Protein AF-A0A7X7MZB3-F1 (afdb_monomer_lite)

pLDDT: mean 95.63, std 2.32, range [85.44, 98.31]

Radius of gyration: 17.2 Å; chains: 1; bounding box: 35×33×43 Å

Foldseek 3Di:
DDQQQPDPFDQDPPRDTDHRRSGDDDDDDFDPPQCPDVVGDHPDDDPPDDDDDDDDDDDD

Secondary structure (DSSP, 8-state):
-B--TTPPPEE-GGG-EE-TTS--B----SPTTTTT-TTSPP----TTPPP---------

Structure (mmCIF, N/CA/C/O backbone):
data_AF-A0A7X7MZB3-F1
#
_entry.id   AF-A0A7X7MZB3-F1
#
loop_
_atom_site.group_PDB
_atom_site.id
_atom_site.type_symbol
_atom_site.label_atom_id
_atom_site.label_alt_id
_atom_site.label_comp_id
_atom_site.label_asym_id
_atom_site.label_entity_id
_atom_site.label_seq_id
_atom_site.pdbx_PDB_ins_code
_atom_site.Cartn_x
_atom_site.Cartn_y
_atom_site.Cartn_z
_atom_site.occupancy
_atom_site.B_iso_or_equiv
_atom_site.auth_seq_id
_atom_site.auth_comp_id
_atom_site.auth_asym_id
_atom_site.auth_atom_id
_atom_site.pdbx_PDB_model_num
ATOM 1 N N . PHE A 1 1 ? -6.956 1.386 -6.089 1.00 85.44 1 PHE A N 1
ATOM 2 C CA . PHE A 1 1 ? -5.683 0.881 -6.639 1.00 85.44 1 PHE A CA 1
ATOM 3 C C . PHE A 1 1 ? -5.071 1.976 -7.496 1.00 85.44 1 PHE A C 1
ATOM 5 O O . PHE A 1 1 ? -5.825 2.797 -8.015 1.00 85.44 1 PHE A O 1
ATOM 12 N N . TYR A 1 2 ? -3.750 2.011 -7.651 1.00 93.75 2 TYR A N 1
ATOM 13 C CA . TYR A 1 2 ? -3.103 2.915 -8.604 1.00 93.75 2 TYR A CA 1
ATOM 14 C C . TYR A 1 2 ? -2.262 2.114 -9.597 1.00 93.75 2 TYR A C 1
ATOM 16 O O . TYR A 1 2 ? -1.717 1.067 -9.261 1.00 93.75 2 TYR A O 1
ATOM 24 N N . ALA A 1 3 ? -2.197 2.587 -10.838 1.00 95.12 3 ALA A N 1
ATOM 25 C CA . ALA A 1 3 ? -1.553 1.892 -11.951 1.00 95.12 3 ALA A CA 1
ATOM 26 C C . ALA A 1 3 ? -0.288 2.630 -12.411 1.00 95.12 3 ALA A C 1
ATOM 28 O O . ALA A 1 3 ? -0.156 2.951 -13.582 1.00 95.12 3 ALA A O 1
ATOM 29 N N . GLY A 1 4 ? 0.591 3.017 -11.479 1.00 93.25 4 GLY A N 1
ATOM 30 C CA . GLY A 1 4 ? 1.883 3.639 -11.810 1.00 93.25 4 GLY A CA 1
ATOM 31 C C . GLY A 1 4 ? 1.809 4.889 -12.703 1.00 93.25 4 GLY A C 1
ATOM 32 O O . G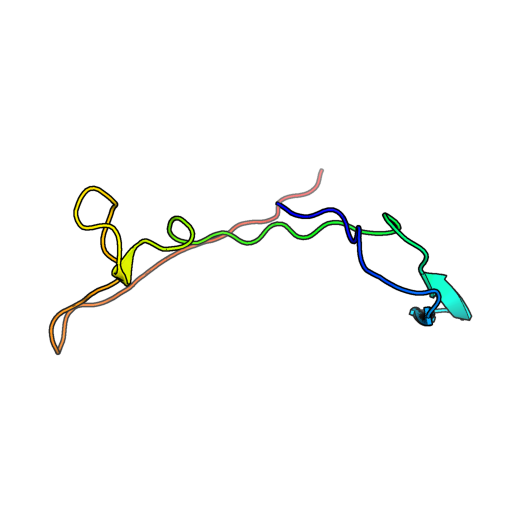LY A 1 4 ? 2.679 5.083 -13.545 1.00 93.25 4 GLY A O 1
ATOM 33 N N . ASN A 1 5 ? 0.766 5.718 -12.568 1.00 92.25 5 ASN A N 1
ATOM 34 C CA . ASN A 1 5 ? 0.520 6.848 -13.479 1.00 92.25 5 ASN A CA 1
ATOM 35 C C . ASN A 1 5 ? 1.604 7.939 -13.432 1.00 92.25 5 ASN A C 1
ATOM 37 O O . ASN A 1 5 ? 1.776 8.653 -14.412 1.00 92.25 5 ASN A O 1
ATOM 41 N N . CYS A 1 6 ? 2.308 8.072 -12.307 1.00 92.50 6 CYS A N 1
ATOM 42 C CA . CYS A 1 6 ? 3.314 9.114 -12.082 1.00 92.50 6 CYS A CA 1
ATOM 43 C C . CYS A 1 6 ? 4.746 8.556 -12.042 1.00 92.50 6 CYS A C 1
ATOM 45 O O . CYS A 1 6 ? 5.641 9.214 -11.520 1.00 92.50 6 CYS A O 1
ATOM 47 N N . ILE A 1 7 ? 4.958 7.329 -12.530 1.00 91.12 7 ILE A N 1
ATOM 48 C CA . ILE A 1 7 ? 6.294 6.734 -12.616 1.00 91.12 7 ILE A CA 1
ATOM 49 C C . ILE A 1 7 ? 6.990 7.294 -13.857 1.00 91.12 7 ILE A C 1
ATOM 51 O O . ILE A 1 7 ? 6.459 7.201 -14.964 1.00 91.12 7 ILE A O 1
ATOM 55 N N . SER A 1 8 ? 8.174 7.868 -13.659 1.00 94.25 8 SER A N 1
ATOM 56 C CA . SER A 1 8 ? 9.104 8.198 -14.736 1.00 94.25 8 SER A CA 1
ATOM 57 C C . SER A 1 8 ? 9.895 6.967 -15.158 1.00 94.25 8 SER A C 1
ATOM 59 O O . SER A 1 8 ? 10.166 6.090 -14.332 1.00 94.25 8 SER A O 1
ATOM 61 N N . ASP A 1 9 ? 10.328 6.952 -16.415 1.00 96.88 9 ASP A N 1
ATOM 62 C CA . ASP A 1 9 ? 11.149 5.881 -16.973 1.00 96.88 9 ASP A CA 1
ATOM 63 C C . ASP A 1 9 ? 12.319 5.538 -16.049 1.00 96.88 9 ASP A C 1
ATOM 65 O O . ASP A 1 9 ? 13.177 6.368 -15.744 1.00 96.88 9 ASP A O 1
ATOM 69 N N . THR A 1 10 ? 12.314 4.298 -15.566 1.00 96.19 10 THR A N 1
ATOM 70 C CA . THR A 1 10 ? 13.296 3.793 -14.604 1.00 96.19 10 THR A CA 1
ATOM 71 C C . THR A 1 10 ? 13.737 2.400 -15.025 1.00 96.19 10 THR A C 1
ATOM 73 O O . THR A 1 10 ? 12.902 1.550 -15.331 1.00 96.19 10 THR A O 1
ATOM 76 N N . VAL A 1 11 ? 15.047 2.137 -15.029 1.00 98.00 11 VAL A N 1
ATOM 77 C CA . VAL A 1 11 ? 15.571 0.793 -15.311 1.00 98.00 11 VAL A CA 1
ATOM 78 C C . VAL A 1 11 ? 15.282 -0.122 -14.121 1.00 98.00 11 VAL A C 1
ATOM 80 O O . VAL A 1 11 ? 15.734 0.119 -13.003 1.00 98.00 11 VAL A O 1
ATOM 83 N N . GLY A 1 12 ? 14.503 -1.167 -14.373 1.00 96.06 12 GLY A N 1
ATOM 84 C CA . GLY A 1 12 ? 14.027 -2.133 -13.398 1.00 96.06 12 GLY A CA 1
ATOM 85 C C . GLY A 1 12 ? 14.726 -3.492 -13.464 1.00 96.06 12 GLY A C 1
ATOM 86 O O . GLY A 1 12 ? 15.832 -3.653 -13.986 1.00 96.06 12 GLY A O 1
ATOM 87 N N . LYS A 1 13 ? 14.063 -4.513 -12.907 1.00 97.44 13 LYS A N 1
ATOM 88 C CA . LYS A 1 13 ? 14.580 -5.890 -12.861 1.00 97.44 13 LYS A CA 1
ATOM 89 C C . LYS A 1 13 ? 14.788 -6.438 -14.275 1.00 97.44 13 LYS A C 1
ATOM 91 O O . LYS A 1 13 ? 13.957 -6.233 -15.154 1.00 97.44 13 LYS A O 1
ATOM 96 N N . GLY A 1 14 ? 15.894 -7.157 -14.473 1.00 97.69 14 GLY A N 1
ATOM 97 C CA . GLY A 1 14 ? 16.255 -7.726 -15.775 1.00 97.69 14 GLY A CA 1
ATOM 98 C C . GLY A 1 14 ? 16.634 -6.686 -16.834 1.00 97.69 14 GLY A C 1
ATOM 99 O O . GLY A 1 14 ? 16.636 -7.016 -18.013 1.00 97.69 14 GLY A O 1
ATOM 100 N N . GLY A 1 15 ? 16.919 -5.437 -16.439 1.00 97.44 15 GLY A N 1
ATOM 101 C CA . GLY A 1 15 ? 17.250 -4.355 -17.371 1.00 97.44 15 GLY A CA 1
ATOM 102 C C . GLY A 1 15 ? 16.043 -3.778 -18.118 1.00 97.44 15 GLY A C 1
ATOM 103 O O . GLY A 1 15 ? 16.225 -2.994 -19.044 1.00 97.44 15 GLY A O 1
ATOM 104 N N . VAL A 1 16 ? 14.816 -4.148 -17.734 1.00 97.56 16 VAL A N 1
ATOM 105 C CA . VAL A 1 16 ? 13.584 -3.648 -18.359 1.00 97.56 16 VAL A CA 1
ATOM 106 C C . VAL A 1 16 ? 13.293 -2.231 -17.878 1.00 97.56 16 VAL A C 1
ATOM 108 O O . VAL A 1 16 ? 13.236 -1.993 -16.675 1.00 97.56 16 VAL A O 1
ATOM 111 N N . THR A 1 17 ? 13.041 -1.301 -18.796 1.00 97.44 17 THR A N 1
ATOM 112 C CA . THR A 1 17 ? 12.536 0.033 -18.449 1.00 97.44 17 THR A CA 1
ATOM 113 C C . THR A 1 17 ? 11.074 -0.052 -18.008 1.00 97.44 17 THR A C 1
ATOM 11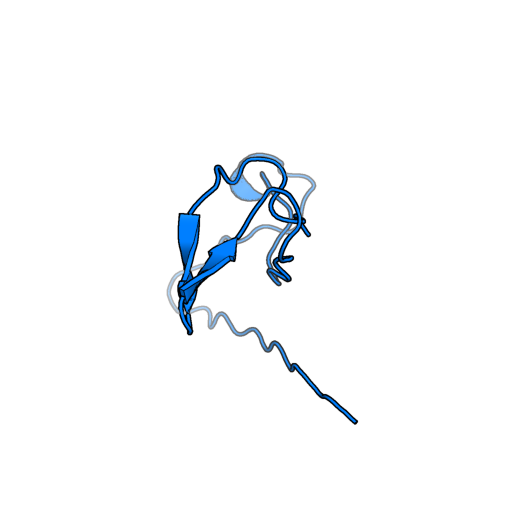5 O O . THR A 1 17 ? 10.216 -0.500 -18.767 1.00 97.44 17 THR A O 1
ATOM 118 N N . TYR A 1 18 ? 10.777 0.388 -16.787 1.00 96.62 18 TYR A N 1
ATOM 119 C CA . TYR A 1 18 ? 9.415 0.595 -16.300 1.00 96.62 18 TYR A CA 1
ATOM 120 C C . TYR A 1 18 ? 8.968 2.009 -16.662 1.00 96.62 18 TYR A C 1
ATOM 122 O O . TYR A 1 18 ? 9.540 2.979 -16.167 1.00 96.62 18 TYR A O 1
ATOM 130 N N . SER A 1 19 ? 7.952 2.112 -17.513 1.00 95.50 19 SER A N 1
ATOM 131 C CA . SER A 1 19 ? 7.305 3.365 -17.897 1.00 95.50 19 SER A CA 1
ATOM 132 C C . SER A 1 19 ? 6.005 3.566 -17.110 1.00 95.50 19 SER A C 1
ATOM 134 O O . SER A 1 19 ? 5.580 2.710 -16.321 1.00 95.50 19 SER A O 1
ATOM 136 N N . ALA A 1 20 ? 5.316 4.682 -17.355 1.00 95.75 20 ALA A N 1
ATOM 137 C CA . ALA A 1 20 ? 3.971 4.890 -16.828 1.00 95.75 20 ALA A CA 1
ATOM 138 C C . ALA A 1 20 ? 3.077 3.669 -17.124 1.00 95.75 20 ALA A C 1
ATOM 140 O O . ALA A 1 20 ? 3.044 3.164 -18.249 1.00 95.75 20 ALA A O 1
ATOM 141 N N . ARG A 1 21 ? 2.347 3.202 -16.103 1.00 93.81 21 ARG A N 1
ATOM 142 C CA . ARG A 1 21 ? 1.438 2.039 -16.180 1.00 93.81 21 ARG A CA 1
ATOM 143 C C . ARG A 1 21 ? 2.086 0.678 -16.455 1.00 93.81 21 ARG A C 1
ATOM 145 O O . ARG A 1 21 ? 1.364 -0.280 -16.715 1.00 93.81 21 ARG A O 1
ATOM 152 N N . SER A 1 22 ? 3.404 0.535 -16.300 1.00 94.88 22 SER A N 1
ATOM 153 C CA . SER A 1 22 ? 4.080 -0.778 -16.347 1.00 94.88 22 SER A CA 1
ATOM 154 C C . SER A 1 22 ? 3.798 -1.680 -15.135 1.00 94.88 22 SER A C 1
ATOM 156 O O . SER A 1 22 ? 4.294 -2.801 -15.069 1.00 94.88 22 SER A O 1
ATOM 158 N N . GLY A 1 23 ? 3.006 -1.213 -14.171 1.00 93.75 23 GLY A N 1
ATOM 159 C CA . GLY A 1 23 ? 2.585 -1.985 -13.011 1.00 93.75 23 GLY A CA 1
ATOM 160 C C . GLY A 1 23 ? 1.376 -1.361 -12.327 1.00 93.75 23 GLY A C 1
ATOM 161 O O . GLY A 1 23 ? 0.965 -0.239 -12.634 1.00 93.75 23 GLY A O 1
ATOM 162 N N . PHE A 1 24 ? 0.806 -2.100 -11.382 1.00 96.12 24 PHE A N 1
ATOM 163 C CA . PHE A 1 24 ? -0.296 -1.645 -10.548 1.00 96.12 24 PHE A CA 1
ATOM 164 C C . PHE A 1 24 ? -0.108 -2.115 -9.108 1.00 96.12 24 PHE A C 1
ATOM 166 O O . PHE A 1 24 ? 0.490 -3.160 -8.853 1.00 96.12 24 PHE A O 1
ATOM 173 N N . CYS A 1 25 ? -0.635 -1.335 -8.171 1.00 96.50 25 CYS A N 1
ATOM 174 C CA . CYS A 1 25 ? -0.557 -1.605 -6.744 1.00 96.50 25 CYS A CA 1
ATOM 175 C C . CYS A 1 25 ? -1.944 -1.921 -6.194 1.00 96.50 25 CYS A C 1
ATOM 177 O O . CYS A 1 25 ? -2.892 -1.142 -6.343 1.00 96.50 25 CYS A O 1
ATOM 179 N N . LEU A 1 26 ? -2.050 -3.086 -5.558 1.00 97.38 26 LEU A N 1
ATOM 180 C CA . LEU A 1 26 ? -3.222 -3.526 -4.814 1.00 97.38 26 LEU A CA 1
ATOM 181 C C . LEU A 1 26 ? -2.907 -3.380 -3.323 1.00 97.38 26 LEU A C 1
ATOM 183 O O . LEU A 1 26 ? -2.274 -4.229 -2.713 1.00 97.38 26 LEU A O 1
ATOM 187 N N . GLU A 1 27 ? -3.304 -2.258 -2.738 1.00 97.19 27 GLU A N 1
ATOM 188 C CA . GLU A 1 27 ? -3.065 -1.961 -1.325 1.00 97.19 27 GLU A CA 1
ATOM 189 C C . GLU A 1 27 ? -4.369 -2.151 -0.558 1.00 97.19 27 GLU A C 1
ATOM 191 O O . GLU A 1 27 ? -5.293 -1.346 -0.659 1.00 97.19 27 GLU A O 1
ATOM 196 N N . THR A 1 28 ? -4.478 -3.255 0.174 1.00 97.50 28 THR A N 1
ATOM 197 C CA . THR A 1 28 ? -5.597 -3.497 1.090 1.00 97.50 28 THR A CA 1
ATOM 198 C C . THR A 1 28 ? -5.438 -2.624 2.326 1.00 97.50 28 THR A C 1
ATOM 200 O O . THR A 1 28 ? -4.475 -2.788 3.075 1.00 97.50 28 THR A O 1
ATOM 203 N N . GLN A 1 29 ? -6.378 -1.710 2.542 1.00 96.50 29 GLN A N 1
ATOM 204 C CA . GLN A 1 29 ? -6.317 -0.726 3.619 1.00 96.50 29 GLN A CA 1
ATOM 205 C C . GLN A 1 29 ? -7.710 -0.185 3.965 1.00 96.50 29 GLN A C 1
ATOM 207 O O . GLN A 1 29 ? -8.688 -0.457 3.266 1.00 96.50 29 GLN A O 1
ATOM 212 N N . TYR A 1 30 ? -7.773 0.624 5.025 1.00 96.94 30 TYR A N 1
ATOM 213 C CA . TYR A 1 30 ? -8.886 1.542 5.270 1.00 96.94 30 TYR A CA 1
ATOM 214 C C . TYR A 1 30 ? -9.019 2.565 4.140 1.00 96.94 30 TYR A C 1
ATOM 216 O O . TYR A 1 30 ? -8.124 2.734 3.309 1.00 96.94 30 TYR A O 1
ATOM 224 N N . TYR A 1 31 ? -10.138 3.284 4.112 1.00 97.25 31 TYR A N 1
ATOM 225 C CA . TYR A 1 31 ? -10.315 4.346 3.135 1.00 97.25 31 TYR A CA 1
ATOM 226 C C . TYR A 1 31 ? -9.235 5.426 3.303 1.00 97.25 31 TYR A C 1
ATOM 228 O O . TYR A 1 31 ? -8.856 5.769 4.430 1.00 97.25 31 TYR A O 1
ATOM 236 N N . PRO A 1 32 ? -8.730 5.995 2.192 1.00 97.06 32 PRO A N 1
ATOM 237 C CA . PRO A 1 32 ? -7.926 7.201 2.269 1.00 97.06 32 PRO A CA 1
ATOM 238 C C . PRO A 1 32 ? -8.673 8.267 3.074 1.00 97.06 32 PRO A C 1
ATOM 240 O O . PRO A 1 32 ? -9.885 8.418 2.932 1.00 97.06 32 PRO A O 1
ATOM 243 N N . ASN A 1 33 ? -7.942 9.005 3.908 1.00 97.25 33 ASN A N 1
ATOM 244 C CA . ASN A 1 33 ? -8.484 10.054 4.773 1.00 97.25 33 ASN A CA 1
ATOM 245 C C . ASN A 1 33 ? -9.388 9.580 5.937 1.00 97.25 33 ASN A C 1
ATOM 247 O O . ASN A 1 33 ? -9.955 10.429 6.622 1.00 97.25 33 ASN A O 1
ATOM 251 N N . SER A 1 34 ? -9.489 8.272 6.230 1.00 98.00 34 SER A N 1
ATOM 252 C CA . SER A 1 34 ? -10.340 7.767 7.327 1.00 98.00 34 SER A CA 1
ATOM 253 C C . SER A 1 34 ? -10.100 8.435 8.687 1.00 98.00 34 SER A C 1
ATOM 255 O O . SER A 1 34 ? -11.055 8.646 9.421 1.00 98.00 34 SER A O 1
ATOM 257 N N . AL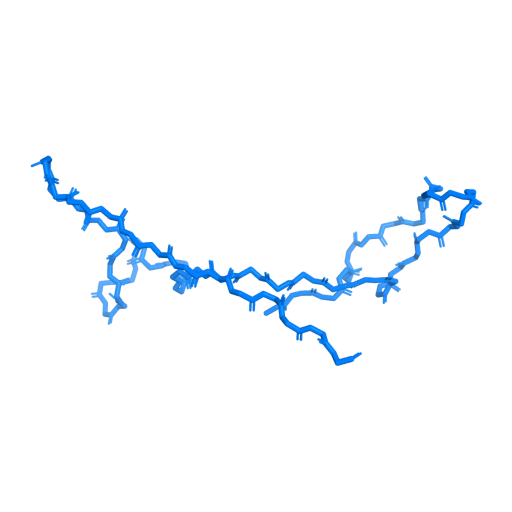A A 1 35 ? -8.860 8.805 9.025 1.00 96.12 35 ALA A N 1
ATOM 258 C CA . ALA A 1 35 ? -8.555 9.457 10.305 1.00 96.12 35 ALA A CA 1
ATOM 259 C C . ALA A 1 35 ? -9.152 10.874 10.444 1.00 96.12 35 ALA A C 1
ATOM 261 O O . ALA A 1 35 ? -9.351 11.348 11.559 1.00 96.12 35 ALA A O 1
ATOM 262 N N . ASN A 1 36 ? -9.431 11.554 9.327 1.00 97.50 36 ASN A N 1
ATOM 263 C CA . ASN A 1 36 ? -9.999 12.906 9.323 1.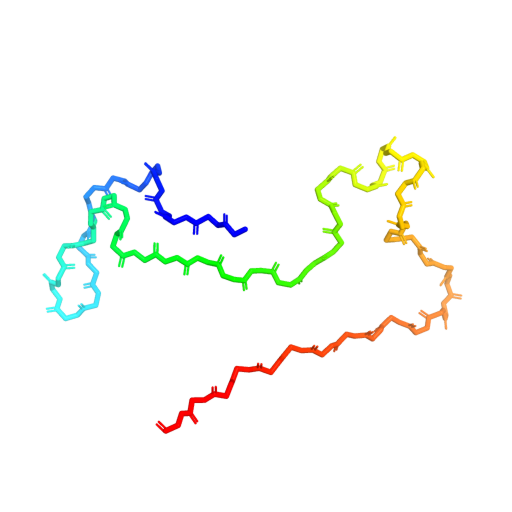00 97.50 36 ASN A CA 1
ATOM 264 C C . ASN A 1 36 ? -11.505 12.904 9.032 1.00 97.50 36 ASN A C 1
ATOM 266 O O . ASN A 1 36 ? -12.204 13.848 9.394 1.00 97.50 36 ASN A O 1
ATOM 270 N N . GLU A 1 37 ? -12.006 11.861 8.371 1.00 97.88 37 GLU A N 1
ATOM 271 C CA . GLU A 1 37 ? -13.411 11.731 8.005 1.00 97.88 37 GLU A CA 1
ATOM 272 C C . GLU A 1 37 ? -14.146 10.835 9.007 1.00 97.88 37 GLU A C 1
ATOM 274 O O . GLU A 1 37 ? -14.109 9.608 8.924 1.00 97.88 37 GLU A O 1
ATOM 279 N N . LYS A 1 38 ? -14.836 11.458 9.968 1.00 96.75 38 LYS A N 1
ATOM 280 C CA . LYS A 1 38 ? -15.500 10.761 11.086 1.00 96.75 38 LYS A CA 1
ATOM 281 C C . LYS A 1 38 ? -16.582 9.779 10.638 1.00 96.75 38 LYS A C 1
ATOM 283 O O . LYS A 1 38 ? -16.903 8.860 11.387 1.00 96.75 38 LYS A O 1
ATOM 288 N N . SER A 1 39 ? -17.159 9.976 9.452 1.00 97.75 39 SER A N 1
ATOM 289 C CA . SER A 1 39 ? -18.164 9.061 8.901 1.00 97.75 39 SER A CA 1
ATOM 290 C C . SER A 1 39 ? -17.569 7.760 8.343 1.00 97.75 39 SER A C 1
ATOM 292 O O . SER A 1 39 ? -18.312 6.815 8.076 1.00 97.75 39 SER A O 1
ATOM 294 N N . PHE A 1 40 ? -16.244 7.676 8.174 1.00 98.12 40 PHE A N 1
ATOM 295 C CA . PHE A 1 40 ? -15.577 6.478 7.664 1.00 98.12 40 PHE A CA 1
ATOM 296 C C . PHE A 1 40 ? -15.242 5.487 8.785 1.00 98.12 40 PHE A C 1
ATOM 298 O O . PHE A 1 40 ? -15.097 5.885 9.944 1.00 98.12 40 PHE A O 1
ATOM 305 N N . PRO A 1 41 ? -15.041 4.194 8.456 1.00 95.56 41 PRO A N 1
ATOM 306 C CA . PRO A 1 41 ? -14.418 3.255 9.379 1.00 95.56 41 PRO A CA 1
ATOM 307 C C . PRO A 1 41 ? -13.077 3.806 9.873 1.00 95.56 41 PRO A C 1
ATOM 309 O O . PRO A 1 41 ? -12.221 4.189 9.067 1.00 95.56 41 PRO A O 1
ATOM 312 N N . GLN A 1 42 ? -12.921 3.858 11.195 1.00 95.94 42 GLN A N 1
ATOM 313 C CA . GLN A 1 42 ? -11.784 4.497 11.849 1.00 95.94 42 GLN A CA 1
ATOM 314 C C . GLN A 1 42 ? -10.627 3.504 12.042 1.00 95.94 42 GLN A C 1
ATOM 316 O O . GLN A 1 42 ? -10.846 2.427 12.598 1.00 95.94 42 GLN A O 1
ATOM 321 N N . PRO A 1 43 ? -9.392 3.854 11.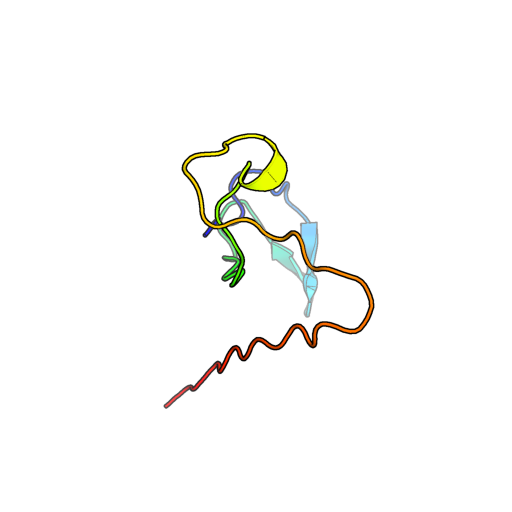643 1.00 94.75 43 PRO A N 1
ATOM 322 C CA . PRO A 1 43 ? -8.190 3.066 11.909 1.00 94.75 43 PRO A CA 1
ATOM 323 C C . PRO A 1 43 ? -7.583 3.415 13.283 1.00 94.75 43 PRO A C 1
ATOM 325 O O . PRO A 1 43 ? -6.367 3.549 13.409 1.00 94.75 43 PRO A O 1
ATOM 328 N N . ILE A 1 44 ? -8.423 3.640 14.299 1.00 93.38 44 ILE A N 1
ATOM 329 C CA . ILE A 1 44 ? -8.016 4.060 15.648 1.00 93.38 44 ILE A CA 1
ATOM 330 C C . ILE A 1 44 ? -8.405 2.949 16.622 1.00 93.38 44 ILE A C 1
ATOM 332 O O . ILE A 1 44 ? -9.558 2.525 16.640 1.00 93.38 44 ILE A O 1
ATOM 336 N N . PHE A 1 45 ? -7.447 2.490 17.426 1.00 92.88 45 PHE A N 1
ATOM 337 C CA . PHE A 1 45 ? -7.621 1.375 18.356 1.00 92.88 45 PHE A CA 1
ATOM 338 C C . PHE A 1 45 ? -7.107 1.762 19.739 1.00 92.88 45 PHE A C 1
ATOM 340 O O . PHE A 1 45 ? -6.075 2.426 19.856 1.00 92.88 45 PHE A O 1
ATOM 347 N N . ASP A 1 46 ? -7.813 1.325 20.779 1.00 94.06 46 ASP A N 1
ATOM 348 C CA . ASP A 1 46 ? -7.385 1.531 22.160 1.00 94.06 46 ASP A CA 1
ATOM 349 C C . ASP A 1 46 ? -6.169 0.664 22.510 1.00 94.06 46 ASP A C 1
ATOM 351 O O . ASP A 1 46 ? -5.899 -0.373 21.896 1.00 94.06 46 ASP A O 1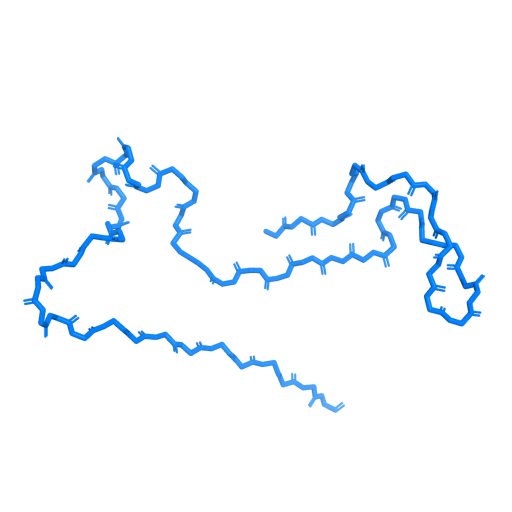
ATOM 355 N N . ALA A 1 47 ? -5.441 1.068 23.552 1.00 95.31 47 ALA A N 1
ATOM 356 C CA . ALA A 1 47 ? -4.324 0.291 24.070 1.00 95.31 47 ALA A CA 1
ATOM 357 C C . ALA A 1 47 ? -4.771 -1.137 24.438 1.00 95.31 47 ALA A C 1
ATOM 359 O O . ALA A 1 47 ? -5.731 -1.335 25.181 1.00 95.31 47 ALA A O 1
ATOM 360 N N . GLY A 1 48 ? -4.058 -2.138 23.917 1.00 94.06 48 GLY A N 1
ATOM 361 C CA . GLY A 1 48 ? -4.359 -3.554 24.144 1.00 94.06 48 GLY A CA 1
ATOM 362 C C . GLY A 1 48 ? -5.410 -4.155 23.205 1.00 94.06 48 GLY A C 1
ATOM 363 O O . GLY A 1 48 ? -5.604 -5.369 23.246 1.00 94.06 48 GLY A O 1
ATOM 364 N N . GLN A 1 49 ? -6.049 -3.365 22.334 1.00 94.31 49 GLN A N 1
ATOM 365 C CA . GLN A 1 49 ? -6.937 -3.912 21.307 1.00 94.31 49 GLN A CA 1
ATOM 366 C C . GLN A 1 49 ? -6.120 -4.556 20.176 1.00 94.31 49 GLN A C 1
ATOM 368 O O . GLN A 1 49 ? -5.271 -3.888 19.577 1.00 94.31 49 GLN A O 1
ATOM 373 N N . PRO A 1 50 ? -6.348 -5.843 19.857 1.00 91.88 50 PRO A N 1
ATOM 374 C CA . PRO A 1 50 ? -5.657 -6.490 18.755 1.00 91.88 50 PRO A CA 1
ATOM 375 C C . PRO A 1 50 ? -6.178 -5.952 17.420 1.00 91.88 50 PRO A C 1
ATOM 377 O O . PRO A 1 50 ? -7.376 -5.966 17.146 1.00 91.88 50 PRO A O 1
ATOM 380 N N . TYR A 1 51 ? -5.259 -5.523 16.559 1.00 93.56 51 TYR A N 1
ATOM 381 C CA . TYR A 1 51 ? -5.549 -5.192 15.169 1.00 93.56 51 TYR A CA 1
ATOM 382 C C . TYR A 1 51 ? -5.053 -6.319 14.263 1.00 93.56 51 TYR A C 1
ATOM 384 O O . TYR A 1 51 ? -3.869 -6.656 14.274 1.00 93.56 51 TYR A O 1
ATOM 392 N N . GLN A 1 52 ? -5.961 -6.902 13.479 1.00 94.88 52 GLN A N 1
ATOM 393 C CA . GLN A 1 52 ? -5.659 -8.025 12.599 1.00 94.88 52 GLN A CA 1
ATOM 394 C C . GLN A 1 52 ? -6.286 -7.820 11.222 1.00 94.88 52 GLN A C 1
ATOM 396 O O . GLN A 1 52 ? -7.478 -7.550 11.095 1.00 94.88 52 GLN A O 1
ATOM 401 N N . THR A 1 53 ? -5.480 -8.002 10.179 1.00 96.56 53 THR A N 1
ATOM 402 C CA . THR A 1 53 ? -5.930 -8.018 8.785 1.00 96.56 53 THR A CA 1
ATOM 403 C C . THR A 1 53 ? -5.282 -9.182 8.050 1.00 96.56 53 THR A C 1
ATOM 405 O O . THR A 1 53 ? -4.305 -9.778 8.509 1.00 96.56 53 THR A O 1
ATOM 408 N N . THR A 1 54 ? -5.851 -9.576 6.916 1.00 98.12 54 THR A N 1
ATOM 409 C CA . THR A 1 54 ? -5.298 -10.642 6.080 1.00 98.12 54 THR A CA 1
ATOM 410 C C . THR A 1 54 ? -5.552 -10.308 4.622 1.00 98.12 54 THR A C 1
ATOM 412 O O . THR A 1 54 ? -6.681 -10.016 4.237 1.00 98.12 54 THR A O 1
ATOM 415 N N . THR A 1 55 ? -4.497 -10.399 3.818 1.00 98.31 55 THR A N 1
ATOM 416 C CA . THR A 1 55 ? -4.551 -10.203 2.370 1.00 98.31 55 THR A CA 1
ATOM 417 C C . THR A 1 55 ? -3.958 -11.426 1.705 1.00 98.31 55 THR A C 1
ATOM 419 O O . THR A 1 55 ? -2.826 -11.806 1.995 1.00 98.31 55 THR A O 1
ATOM 422 N N . VAL A 1 56 ? -4.726 -12.053 0.819 1.00 98.12 56 VAL A N 1
ATOM 423 C CA . VAL A 1 56 ? -4.320 -13.273 0.119 1.00 98.12 56 VAL A CA 1
ATOM 424 C C . VAL A 1 56 ? -4.275 -12.991 -1.374 1.00 98.12 56 VAL A C 1
ATOM 426 O O . VAL A 1 56 ? -5.292 -12.659 -1.978 1.00 98.12 56 VAL A O 1
ATOM 429 N N . TYR A 1 57 ? -3.098 -13.174 -1.969 1.00 97.44 57 TYR A N 1
ATOM 430 C CA . TYR A 1 57 ? -2.922 -13.210 -3.417 1.00 97.44 57 TYR A CA 1
ATOM 431 C C . TYR A 1 57 ? -2.880 -14.666 -3.862 1.00 97.44 57 TYR A C 1
ATOM 433 O O . TYR A 1 57 ? -1.943 -15.392 -3.532 1.00 97.44 57 TYR A O 1
ATOM 441 N N . LYS A 1 58 ? -3.907 -15.100 -4.591 1.00 97.38 58 LYS A N 1
ATOM 442 C CA . LYS A 1 58 ? -4.007 -16.459 -5.122 1.00 97.38 58 LYS A CA 1
ATOM 443 C C . LYS A 1 58 ? -4.024 -16.402 -6.642 1.00 97.38 58 LYS A C 1
ATOM 445 O O . LYS A 1 58 ? -4.903 -15.775 -7.224 1.00 97.38 58 LYS A O 1
ATOM 450 N N . PHE A 1 59 ? -3.064 -17.081 -7.252 1.00 95.50 59 PHE A N 1
ATOM 451 C CA . PHE A 1 59 ? -2.961 -17.253 -8.696 1.00 95.50 59 PHE A CA 1
ATOM 452 C C . PHE A 1 59 ? -3.386 -18.680 -9.063 1.00 95.50 59 PHE A C 1
ATOM 454 O O . PHE A 1 59 ? -3.369 -19.563 -8.198 1.00 95.50 59 PHE A O 1
ATOM 461 N N . VAL A 1 60 ? -3.832 -18.871 -10.306 1.00 91.12 60 VAL A N 1
ATOM 462 C CA . VAL A 1 60 ? -4.242 -20.173 -10.859 1.00 91.12 60 VAL A CA 1
ATOM 463 C C . VAL A 1 60 ? -3.121 -20.810 -11.659 1.00 91.12 60 VAL A C 1
ATOM 465 O O . VAL A 1 60 ? -2.343 -20.046 -12.273 1.00 91.12 60 VAL A O 1
#

Sequence (60 aa):
FYAGNCISDTVGKGGVTYSARSGFCLETQYYPNSANEKSFPQPIFDAGQPYQTTTVYKFV